Protein AF-A0A2C1K402-F1 (afdb_monomer_lite)

pLDDT: mean 88.96, std 9.21, range [45.97, 97.69]

Radius of gyration: 17.12 Å; chains: 1; bounding box: 36×29×47 Å

Secondary structure (DSSP, 8-state):
-EEEEEEEEEETTEEEEEEEEEE---S-TT-HHHHHPPPSS---GGG--EEEEEEEES--HHHHHHHHHHHTTPEEEEEEEETTEEEEEEE-TT-S--EEPTTS-EE-EEEEEEE-SSSEEEEEEEES------

Sequence (134 aa):
MEKVIISVLPKNEKYTITYTYQLLVESDIESKFITESRIPFDYKSKNTFITVEGIAYNHAANRLSERILSSIEAEKVEELDEQEFVSISGYKNNWSNSLKLKNEKLMNIQIGVRKLDERRSRVTIATPIIISEY

Structure (mmCIF, N/CA/C/O backbone):
data_AF-A0A2C1K402-F1
#
_entry.id   AF-A0A2C1K402-F1
#
loop_
_atom_site.group_PDB
_atom_site.id
_atom_site.type_symbol
_atom_site.label_atom_id
_atom_site.label_alt_id
_atom_site.label_comp_id
_atom_site.label_asym_id
_atom_site.label_entity_id
_atom_site.label_seq_id
_atom_site.pdbx_PDB_ins_code
_atom_site.Cartn_x
_atom_site.Cartn_y
_atom_site.Cartn_z
_atom_site.occupancy
_atom_site.B_iso_or_equiv
_atom_site.auth_seq_id
_atom_site.auth_comp_id
_atom_site.auth_asym_id
_atom_site.auth_atom_id
_atom_site.pdbx_PDB_model_num
ATOM 1 N N . MET A 1 1 ? 12.817 -0.373 12.902 1.00 83.75 1 MET A N 1
ATOM 2 C CA . MET A 1 1 ? 12.272 0.560 13.908 1.00 83.75 1 MET A CA 1
ATOM 3 C C . MET A 1 1 ? 10.878 0.107 14.297 1.00 83.75 1 MET A C 1
ATOM 5 O O . MET A 1 1 ? 10.057 -0.125 13.421 1.00 83.75 1 MET A O 1
ATOM 9 N N . GLU A 1 2 ? 10.614 0.004 15.591 1.00 87.62 2 GLU A N 1
ATOM 10 C CA . GLU A 1 2 ? 9.294 -0.305 16.142 1.00 87.62 2 GLU A CA 1
ATOM 11 C C . GLU A 1 2 ? 8.785 0.921 16.907 1.00 87.62 2 GLU A C 1
ATOM 13 O O . GLU A 1 2 ? 9.559 1.582 17.605 1.00 87.62 2 GLU A O 1
ATOM 18 N N . LYS A 1 3 ? 7.509 1.269 16.735 1.00 88.75 3 LYS A N 1
ATOM 19 C CA . LYS A 1 3 ? 6.896 2.452 17.341 1.00 88.75 3 LYS A CA 1
ATOM 20 C C . LYS A 1 3 ? 5.484 2.130 17.811 1.00 88.75 3 LYS A C 1
ATOM 22 O O . LYS A 1 3 ? 4.653 1.668 17.034 1.00 88.75 3 LYS A O 1
ATOM 27 N N . VAL A 1 4 ? 5.204 2.459 19.069 1.00 89.50 4 VAL A N 1
ATOM 28 C CA . VAL A 1 4 ? 3.861 2.415 19.654 1.00 89.50 4 VAL A CA 1
ATOM 29 C C . VAL A 1 4 ? 3.414 3.836 19.957 1.00 89.50 4 VAL A C 1
ATOM 31 O O . VAL A 1 4 ? 4.144 4.600 20.588 1.00 89.50 4 VAL A O 1
ATOM 34 N N . ILE A 1 5 ? 2.216 4.197 19.507 1.00 89.69 5 ILE A N 1
ATOM 35 C CA . ILE A 1 5 ? 1.587 5.484 19.802 1.00 89.69 5 ILE A CA 1
ATOM 36 C C . ILE A 1 5 ? 0.277 5.208 20.525 1.00 89.69 5 ILE A C 1
ATOM 38 O O . ILE A 1 5 ? -0.564 4.458 20.032 1.00 89.69 5 ILE A O 1
ATOM 42 N N . ILE A 1 6 ? 0.106 5.842 21.682 1.00 90.69 6 ILE A N 1
ATOM 43 C CA . ILE A 1 6 ? -1.150 5.848 22.425 1.00 90.69 6 ILE A CA 1
ATOM 44 C C . ILE A 1 6 ? -1.643 7.288 22.449 1.00 90.69 6 ILE A C 1
ATOM 46 O O . ILE A 1 6 ? -0.972 8.172 22.981 1.00 90.69 6 ILE A O 1
ATOM 50 N N . SER A 1 7 ? -2.801 7.533 21.850 1.00 91.81 7 SER A N 1
ATOM 51 C CA . SER A 1 7 ? -3.420 8.858 21.813 1.00 91.81 7 SER A CA 1
ATOM 52 C C . SER A 1 7 ? -4.702 8.847 22.625 1.00 91.81 7 SER A C 1
ATOM 54 O O . SER A 1 7 ? -5.557 7.994 22.409 1.00 91.81 7 SER A O 1
ATOM 56 N N . VAL A 1 8 ? -4.841 9.808 23.538 1.00 93.50 8 VAL A N 1
ATOM 57 C CA . VAL A 1 8 ? -6.036 9.987 24.366 1.00 93.50 8 VAL A CA 1
ATOM 58 C C . VAL A 1 8 ? -6.634 11.350 24.052 1.00 93.50 8 VAL A C 1
ATOM 60 O O . VAL A 1 8 ? -6.014 12.380 24.303 1.00 93.50 8 VAL A O 1
ATOM 63 N N . LEU A 1 9 ? -7.836 11.353 23.486 1.00 92.75 9 LEU A N 1
ATOM 64 C CA . LEU A 1 9 ? -8.545 12.562 23.082 1.00 92.75 9 LEU A CA 1
ATOM 65 C C . LEU A 1 9 ? -9.828 12.714 23.910 1.00 92.75 9 LEU A C 1
ATOM 67 O O . LEU A 1 9 ? -10.735 11.887 23.770 1.00 92.75 9 LEU A O 1
ATOM 71 N N . PRO A 1 10 ? -9.935 13.741 24.770 1.00 91.69 10 PRO A N 1
ATOM 72 C CA . PRO A 1 10 ? -11.168 14.018 25.495 1.00 91.69 10 PRO A CA 1
ATOM 73 C C . PRO A 1 10 ? -12.240 14.581 24.548 1.00 91.69 10 PRO A C 1
ATOM 75 O O . PRO A 1 10 ? -11.968 15.452 23.723 1.00 91.69 10 PRO A O 1
ATOM 78 N N . LYS A 1 11 ? -13.478 14.099 24.674 1.00 89.62 11 LYS A N 1
ATOM 79 C CA . LYS A 1 11 ? -14.654 14.585 23.941 1.00 89.62 11 LYS A CA 1
ATOM 80 C C . LYS A 1 11 ? -15.914 14.394 24.787 1.00 89.62 11 LYS A C 1
ATOM 82 O O . LYS A 1 11 ? -16.339 13.262 24.992 1.00 89.62 11 LYS A O 1
ATOM 87 N N . ASN A 1 12 ? -16.525 15.497 25.231 1.00 82.62 12 ASN A N 1
ATOM 88 C CA . ASN A 1 12 ? -17.785 15.528 25.994 1.00 82.62 12 ASN A CA 1
ATOM 89 C C . ASN A 1 12 ? -17.815 14.506 27.150 1.00 82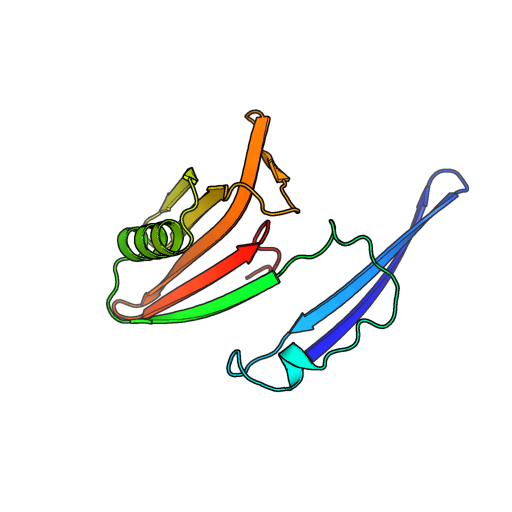.62 12 ASN A C 1
ATOM 91 O O . ASN A 1 12 ? -18.595 13.557 27.108 1.00 82.62 12 ASN A O 1
ATOM 95 N N . GLU A 1 13 ? -16.916 14.663 28.129 1.00 88.50 13 GLU A N 1
ATOM 96 C CA . GLU A 1 13 ? -16.777 13.782 29.313 1.00 88.50 13 GLU A CA 1
ATOM 97 C C . GLU A 1 13 ? -16.399 12.319 29.012 1.00 88.50 13 GLU A C 1
ATOM 99 O O . GLU A 1 13 ? -16.328 11.482 29.910 1.00 88.50 13 GLU A O 1
ATOM 104 N N . LYS A 1 14 ? -16.102 11.996 27.751 1.00 92.25 14 LYS A N 1
ATOM 105 C CA . LYS A 1 14 ? -15.573 10.699 27.323 1.00 92.25 14 LYS A CA 1
ATOM 106 C C . LYS A 1 14 ? -14.154 10.860 26.801 1.00 92.25 14 LYS A C 1
ATOM 108 O O . LYS A 1 14 ? -13.749 11.942 26.385 1.00 92.25 14 LYS A O 1
ATOM 113 N N . TYR A 1 15 ? -13.417 9.759 26.764 1.00 90.50 15 TYR A N 1
ATOM 114 C CA . TYR A 1 15 ? -12.097 9.695 26.148 1.00 90.50 15 TYR A CA 1
ATOM 115 C C . TYR A 1 15 ? -12.143 8.758 24.948 1.00 90.50 15 TYR A C 1
ATOM 117 O O . TYR A 1 15 ? -12.692 7.660 25.026 1.00 90.50 15 TYR A O 1
ATOM 125 N N . THR A 1 16 ? -11.562 9.189 23.834 1.00 91.00 16 THR A N 1
ATOM 126 C CA . THR A 1 16 ? -11.217 8.303 22.721 1.00 91.00 16 THR A CA 1
ATOM 127 C C . THR A 1 16 ? -9.763 7.911 22.887 1.00 91.00 16 THR A C 1
ATOM 129 O O . THR A 1 16 ? -8.900 8.786 22.928 1.00 91.00 16 THR A O 1
ATOM 132 N N . ILE A 1 17 ? -9.503 6.613 23.004 1.00 88.50 17 ILE A N 1
ATOM 133 C CA . ILE A 1 17 ? -8.150 6.073 23.108 1.00 88.50 17 ILE A CA 1
ATOM 134 C C . ILE A 1 17 ? -7.835 5.329 21.812 1.00 88.50 17 ILE A C 1
ATOM 136 O O . ILE A 1 17 ? -8.586 4.437 21.417 1.00 88.50 17 ILE A O 1
ATOM 140 N N . THR A 1 18 ? -6.728 5.691 21.169 1.00 88.50 18 THR A N 1
ATOM 141 C CA . THR A 1 18 ? -6.222 5.038 19.957 1.00 88.50 18 THR A CA 1
ATOM 142 C C . THR A 1 18 ? -4.862 4.421 20.245 1.00 88.50 18 THR A C 1
ATOM 144 O O . THR A 1 18 ? -3.982 5.100 20.771 1.00 88.50 18 THR A O 1
ATOM 147 N N . TYR A 1 19 ? -4.695 3.155 19.861 1.00 87.75 19 TYR A N 1
ATOM 148 C CA . TYR A 1 19 ? -3.429 2.428 19.904 1.00 87.75 19 TYR A CA 1
ATOM 149 C C . TYR A 1 19 ? -2.960 2.188 18.472 1.00 87.75 19 TYR A C 1
ATOM 151 O O . TYR A 1 19 ? -3.671 1.558 17.687 1.00 87.75 19 TYR A O 1
ATOM 159 N N . THR A 1 20 ? -1.767 2.669 18.143 1.00 88.00 20 THR A N 1
ATOM 160 C CA . THR A 1 20 ? -1.133 2.441 16.843 1.00 88.00 20 THR A CA 1
ATOM 161 C C . THR A 1 20 ? 0.191 1.731 17.058 1.00 88.00 20 THR A C 1
ATOM 163 O O . THR A 1 20 ? 1.028 2.201 17.827 1.00 88.00 20 THR A O 1
ATOM 166 N N . TYR A 1 21 ? 0.383 0.619 16.356 1.00 88.50 21 TYR A N 1
ATOM 167 C CA . TYR A 1 21 ? 1.653 -0.089 16.266 1.00 88.50 21 TYR A CA 1
ATOM 168 C C . TYR A 1 21 ? 2.192 0.054 14.852 1.00 88.50 21 TYR A C 1
ATOM 170 O O . TYR A 1 21 ? 1.481 -0.226 13.886 1.00 88.50 21 TYR A O 1
ATOM 178 N N . GLN A 1 22 ? 3.439 0.489 14.739 1.00 88.69 22 GLN A N 1
ATOM 179 C CA . GLN A 1 22 ? 4.134 0.633 13.473 1.00 88.69 22 GLN A CA 1
ATOM 180 C C . GLN A 1 22 ? 5.468 -0.100 13.553 1.00 88.69 22 GLN A C 1
ATOM 182 O O . GLN A 1 22 ? 6.291 0.171 14.428 1.00 88.69 22 GLN A O 1
ATOM 187 N N . LEU A 1 23 ? 5.688 -0.988 12.591 1.00 87.19 23 LEU A N 1
ATOM 188 C CA . LEU A 1 23 ? 6.952 -1.671 12.385 1.00 87.19 23 LEU A CA 1
ATOM 189 C C . LEU A 1 23 ? 7.496 -1.278 11.012 1.00 87.19 23 LEU A C 1
ATOM 191 O O . LEU A 1 23 ? 6.857 -1.523 9.993 1.00 87.19 23 LEU A O 1
ATOM 195 N N . LEU A 1 24 ? 8.676 -0.666 11.004 1.00 88.25 24 LEU A N 1
ATOM 196 C CA . LEU A 1 24 ? 9.443 -0.358 9.802 1.00 88.25 24 LEU A CA 1
ATOM 197 C C . LEU A 1 24 ? 10.683 -1.248 9.774 1.00 88.25 24 LEU A C 1
ATOM 199 O O . LEU A 1 24 ? 11.498 -1.205 10.701 1.00 88.25 24 LEU A O 1
ATOM 203 N N . VAL A 1 25 ? 10.837 -2.031 8.712 1.00 87.94 25 VAL A N 1
ATOM 204 C CA . VAL A 1 25 ? 11.986 -2.917 8.509 1.00 87.94 25 VAL A CA 1
ATOM 205 C C . VAL A 1 25 ? 12.649 -2.547 7.190 1.00 87.94 25 VAL A C 1
ATOM 207 O O . VAL A 1 25 ? 12.009 -2.588 6.146 1.00 87.94 25 VAL A O 1
ATOM 210 N N . GLU A 1 26 ? 13.933 -2.204 7.247 1.00 88.25 26 GLU A N 1
ATOM 211 C CA . GLU A 1 26 ? 14.790 -2.058 6.069 1.00 88.25 26 GLU A CA 1
ATOM 212 C C . GLU A 1 26 ? 15.597 -3.347 5.917 1.00 88.25 26 GLU A C 1
ATOM 214 O O . GLU A 1 26 ? 16.661 -3.516 6.514 1.00 88.25 26 GLU A O 1
ATOM 219 N N . SER A 1 27 ? 15.030 -4.319 5.211 1.00 84.00 27 SER A N 1
ATOM 220 C CA . SER A 1 27 ? 15.656 -5.620 4.979 1.00 84.00 27 SER A CA 1
ATOM 221 C C . SER A 1 27 ? 14.972 -6.336 3.819 1.00 84.00 27 SER A C 1
ATOM 223 O O . SER A 1 27 ? 13.968 -5.859 3.287 1.00 84.00 27 SER A O 1
ATOM 225 N N . ASP A 1 28 ? 15.494 -7.505 3.463 1.00 79.06 28 ASP A N 1
ATOM 226 C CA . ASP A 1 28 ? 14.830 -8.410 2.537 1.00 79.06 28 ASP A CA 1
ATOM 227 C C . ASP A 1 28 ? 13.507 -8.918 3.126 1.00 79.06 28 ASP A C 1
ATOM 229 O O . ASP A 1 28 ? 13.349 -9.085 4.344 1.00 79.06 28 ASP A O 1
ATOM 233 N N . ILE A 1 29 ? 12.551 -9.203 2.240 1.00 72.12 29 ILE A N 1
ATOM 234 C CA . ILE A 1 29 ? 11.197 -9.631 2.619 1.00 72.12 29 ILE A CA 1
ATOM 235 C C . ILE A 1 29 ? 11.180 -10.975 3.367 1.00 72.12 29 ILE A C 1
ATOM 237 O O . ILE A 1 29 ? 10.251 -11.260 4.117 1.00 72.12 29 ILE A O 1
ATOM 241 N N . GLU A 1 30 ? 12.231 -11.780 3.199 1.00 73.94 30 GLU A N 1
ATOM 242 C CA . GLU A 1 30 ? 12.420 -13.073 3.867 1.00 73.94 30 GLU A CA 1
ATOM 243 C C . GLU A 1 30 ? 13.106 -12.953 5.238 1.00 73.94 30 GLU A C 1
ATOM 245 O O . GLU A 1 30 ? 13.393 -13.957 5.894 1.00 73.94 30 GLU A O 1
ATOM 250 N N . SER A 1 31 ? 13.395 -11.734 5.699 1.00 76.75 31 SER A N 1
ATOM 251 C CA . SER A 1 31 ? 14.024 -11.540 7.001 1.00 76.75 31 SER A CA 1
ATOM 252 C C . SER A 1 31 ? 13.118 -12.038 8.135 1.00 76.75 31 SER A C 1
ATOM 254 O O . SER A 1 31 ? 11.921 -11.749 8.192 1.00 76.75 31 SER A O 1
ATOM 256 N N . LYS A 1 32 ? 13.716 -12.742 9.108 1.00 72.56 32 LYS A N 1
ATOM 257 C CA . LYS A 1 32 ? 13.007 -13.264 10.294 1.00 72.56 32 LYS A CA 1
ATOM 258 C C . LYS A 1 32 ? 12.245 -12.187 11.070 1.00 72.56 32 LYS A C 1
ATOM 260 O O . LYS A 1 32 ? 11.248 -12.479 11.720 1.00 72.56 32 LYS A O 1
ATOM 265 N N . PHE A 1 33 ? 12.690 -10.933 10.969 1.00 69.31 33 PHE A N 1
ATOM 266 C CA . PHE A 1 33 ? 12.013 -9.781 11.555 1.00 69.31 33 PHE A CA 1
ATOM 267 C C . PHE A 1 33 ? 10.566 -9.638 11.070 1.00 69.31 33 PHE A C 1
ATOM 269 O O . PHE A 1 33 ? 9.701 -9.298 11.871 1.00 69.31 33 PHE A O 1
ATOM 276 N N . ILE A 1 34 ? 10.275 -9.930 9.801 1.00 69.75 34 ILE A N 1
ATOM 277 C CA . ILE A 1 34 ? 8.914 -9.832 9.254 1.00 69.75 34 ILE A CA 1
ATOM 278 C C . ILE A 1 34 ? 8.055 -11.005 9.740 1.00 69.75 34 ILE A C 1
ATOM 280 O O . ILE A 1 34 ? 6.897 -10.812 10.104 1.00 69.75 34 ILE A O 1
ATOM 284 N N . THR A 1 35 ? 8.621 -12.212 9.799 1.00 68.75 35 THR A N 1
ATOM 285 C CA . THR A 1 35 ? 7.870 -13.438 10.113 1.00 68.75 35 THR A CA 1
ATOM 286 C C . THR A 1 35 ? 7.654 -13.680 11.607 1.00 68.75 35 THR A C 1
ATOM 288 O O . THR A 1 35 ? 6.726 -14.397 11.971 1.00 68.75 35 THR A O 1
ATOM 291 N N . GLU A 1 36 ? 8.494 -13.114 12.480 1.00 72.25 36 GLU A N 1
ATOM 292 C CA . GLU A 1 36 ? 8.477 -13.391 13.929 1.00 72.25 36 GLU A CA 1
ATOM 293 C C . GLU A 1 36 ? 8.024 -12.197 14.789 1.00 72.25 36 GLU A C 1
ATOM 295 O O . GLU A 1 36 ? 7.941 -12.313 16.016 1.00 72.25 36 GLU A O 1
ATOM 300 N N . SER A 1 37 ? 7.705 -11.052 14.176 1.00 71.56 37 SER A N 1
ATOM 301 C CA . SER A 1 37 ? 7.259 -9.863 14.909 1.00 71.56 37 SER A CA 1
ATOM 302 C C . SER A 1 37 ? 5.954 -10.106 15.666 1.00 71.56 37 SER A C 1
ATOM 304 O O . SER A 1 37 ? 4.947 -10.530 15.097 1.00 71.56 37 SER A O 1
ATOM 306 N N . ARG A 1 38 ? 5.957 -9.793 16.965 1.00 73.81 38 ARG A N 1
ATOM 307 C CA . ARG A 1 38 ? 4.787 -9.916 17.840 1.00 73.81 38 ARG A CA 1
ATOM 308 C C . ARG A 1 38 ? 4.158 -8.552 18.050 1.00 73.81 38 ARG A C 1
ATOM 310 O O . ARG A 1 38 ? 4.776 -7.672 18.635 1.00 73.81 38 ARG A O 1
ATOM 317 N N . ILE A 1 39 ? 2.913 -8.399 17.616 1.00 78.12 39 ILE A N 1
ATOM 318 C CA . ILE A 1 39 ? 2.141 -7.190 17.897 1.00 78.12 39 ILE A CA 1
ATOM 319 C C . ILE A 1 39 ? 1.687 -7.265 19.364 1.00 78.12 39 ILE A C 1
ATOM 321 O O . ILE A 1 39 ? 1.031 -8.239 19.739 1.00 78.12 39 ILE A O 1
ATOM 325 N N . PRO A 1 40 ? 2.040 -6.287 20.217 1.00 75.06 40 PRO A N 1
ATOM 326 C CA . PRO A 1 40 ? 1.907 -6.411 21.670 1.00 75.06 40 PRO A CA 1
ATOM 327 C C . PRO A 1 40 ? 0.475 -6.203 22.201 1.00 75.06 40 PRO A C 1
ATOM 329 O O . PRO A 1 40 ? 0.291 -5.989 23.398 1.00 75.06 40 PRO A O 1
ATOM 332 N N . PHE A 1 41 ? -0.543 -6.231 21.337 1.00 77.62 41 PHE A N 1
ATOM 333 C CA . PHE A 1 41 ? -1.947 -6.041 21.705 1.00 77.62 41 PHE A CA 1
ATOM 334 C C . PHE A 1 41 ? -2.903 -6.605 20.650 1.00 77.62 41 PHE A C 1
ATOM 336 O O . PHE A 1 41 ? -2.552 -6.734 19.477 1.00 77.62 41 PHE A O 1
ATOM 343 N N . ASP A 1 42 ? -4.143 -6.869 21.062 1.00 75.38 42 ASP A N 1
ATOM 344 C CA . ASP A 1 42 ? -5.215 -7.261 20.153 1.00 75.38 42 ASP A CA 1
ATOM 345 C C . ASP A 1 42 ? -5.646 -6.075 19.286 1.00 75.38 42 ASP A C 1
ATOM 347 O O . ASP A 1 42 ? -5.998 -5.000 19.778 1.00 75.38 42 ASP A O 1
ATOM 351 N N . TYR A 1 43 ? -5.668 -6.280 17.973 1.00 73.62 43 TYR A N 1
ATOM 352 C CA . TYR A 1 43 ? -6.161 -5.301 17.014 1.00 73.62 43 TYR A CA 1
ATOM 353 C C . TYR A 1 43 ? -7.237 -5.923 16.132 1.00 73.62 43 TYR A C 1
ATOM 355 O O . TYR A 1 43 ? -7.247 -7.116 15.830 1.00 73.62 43 TYR A O 1
ATOM 363 N N . LYS A 1 44 ? -8.175 -5.088 15.682 1.00 71.19 44 LYS A N 1
ATOM 364 C CA . LYS A 1 44 ? -9.149 -5.504 14.672 1.00 71.19 44 LYS A CA 1
ATOM 365 C C . LYS A 1 44 ? -8.398 -5.692 13.357 1.00 71.19 44 LYS A 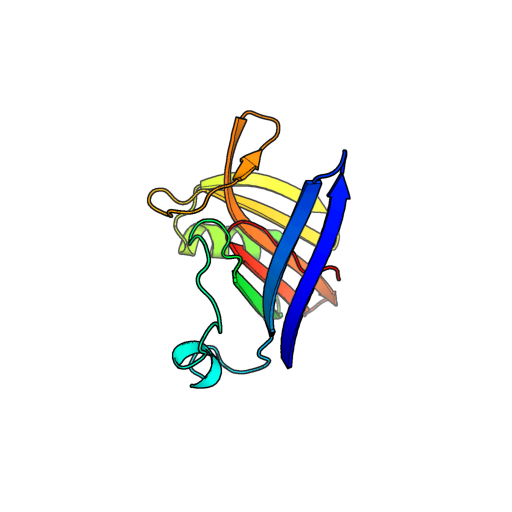C 1
ATOM 367 O O . LYS A 1 44 ? -7.838 -4.729 12.845 1.00 71.19 44 LYS A O 1
ATOM 372 N N . SER A 1 45 ? -8.436 -6.894 12.787 1.00 66.88 45 SER A N 1
ATOM 373 C CA . SER A 1 45 ? -7.733 -7.241 11.538 1.00 66.88 45 SER A CA 1
ATOM 374 C C . SER A 1 45 ? -8.034 -6.307 10.355 1.00 66.88 45 SER A C 1
ATOM 376 O O . SER A 1 45 ? -7.202 -6.134 9.473 1.00 66.88 45 SER A O 1
ATOM 378 N N . LYS A 1 46 ? -9.196 -5.641 10.353 1.00 71.25 46 LYS A N 1
ATOM 379 C CA . LYS A 1 46 ? -9.573 -4.627 9.351 1.00 71.25 46 LYS A CA 1
ATOM 380 C C . LYS A 1 46 ? -8.779 -3.311 9.440 1.00 71.25 46 LYS A C 1
ATOM 382 O O . LYS A 1 46 ? -8.915 -2.469 8.567 1.00 71.25 46 LYS A O 1
ATOM 387 N N . ASN A 1 47 ? -7.952 -3.124 10.468 1.00 79.69 47 ASN A N 1
ATOM 388 C CA . ASN A 1 47 ? -7.154 -1.911 10.674 1.00 79.69 47 ASN A CA 1
ATOM 389 C C . ASN A 1 47 ? -5.662 -2.129 10.376 1.00 79.69 47 ASN A C 1
ATOM 391 O O . ASN A 1 47 ? -4.819 -1.380 10.864 1.00 79.69 47 ASN A O 1
ATOM 395 N N . THR A 1 48 ? -5.323 -3.168 9.613 1.00 85.25 48 THR A N 1
ATOM 396 C CA . THR A 1 48 ? -3.943 -3.445 9.209 1.00 85.25 48 THR A CA 1
ATOM 397 C C . THR A 1 48 ? -3.618 -2.734 7.901 1.00 85.25 48 THR A C 1
ATOM 399 O O . THR A 1 48 ? -4.347 -2.874 6.917 1.00 85.25 48 THR A O 1
ATOM 402 N N . PHE A 1 49 ? -2.502 -2.006 7.913 1.00 90.06 49 PHE A N 1
ATOM 403 C CA . PHE A 1 49 ? -1.914 -1.350 6.752 1.00 90.06 49 PHE A CA 1
ATOM 404 C C . PHE A 1 49 ? -0.521 -1.932 6.536 1.00 90.06 49 PHE A C 1
ATOM 406 O O . PHE A 1 49 ? 0.273 -1.988 7.477 1.00 90.06 49 PHE A O 1
ATOM 413 N N . ILE A 1 50 ? -0.241 -2.391 5.321 1.00 90.00 50 ILE A N 1
ATOM 414 C CA . ILE A 1 50 ? 1.057 -2.956 4.942 1.00 90.00 50 ILE A CA 1
ATOM 415 C C . ILE A 1 50 ? 1.577 -2.145 3.771 1.00 90.00 50 ILE A C 1
ATOM 417 O O . ILE A 1 50 ? 0.843 -1.948 2.807 1.00 90.00 50 ILE A O 1
ATOM 421 N N . THR A 1 51 ? 2.838 -1.732 3.848 1.00 92.56 51 THR A N 1
ATOM 422 C CA . THR A 1 51 ? 3.541 -1.033 2.774 1.00 92.56 51 THR A CA 1
ATOM 423 C C . THR A 1 51 ? 4.854 -1.748 2.492 1.00 92.56 51 THR A C 1
ATOM 425 O O . THR A 1 51 ? 5.589 -2.082 3.419 1.00 92.56 51 THR A O 1
ATOM 428 N N . VAL A 1 52 ? 5.150 -1.959 1.214 1.00 92.19 52 VAL A N 1
ATOM 429 C CA . VAL A 1 52 ? 6.439 -2.447 0.719 1.00 92.19 52 VAL A CA 1
ATOM 430 C C . VAL A 1 52 ? 7.006 -1.397 -0.224 1.00 92.19 52 VAL A C 1
ATOM 432 O O . VAL A 1 52 ? 6.304 -0.919 -1.117 1.00 92.19 52 VAL A O 1
ATOM 435 N N . GLU A 1 53 ? 8.275 -1.048 -0.033 1.00 93.56 53 GLU A N 1
ATOM 436 C CA . GLU A 1 53 ? 8.982 -0.088 -0.877 1.00 93.56 53 GLU A CA 1
ATOM 437 C C . GLU A 1 53 ? 10.210 -0.714 -1.530 1.00 93.56 53 GLU A C 1
ATOM 439 O O . GLU A 1 53 ? 10.867 -1.580 -0.955 1.00 93.56 53 GLU A O 1
ATOM 444 N N . GLY A 1 54 ? 10.533 -0.261 -2.739 1.00 93.12 54 GLY A N 1
ATOM 445 C CA . GLY A 1 54 ? 11.705 -0.717 -3.476 1.00 93.12 54 GLY A CA 1
ATOM 446 C C . GLY A 1 54 ? 12.152 0.270 -4.548 1.00 93.12 54 GLY A C 1
ATOM 447 O O . GLY A 1 54 ? 11.460 1.240 -4.864 1.00 93.12 54 GLY A O 1
ATOM 448 N N . ILE A 1 55 ? 13.329 0.017 -5.123 1.00 95.19 55 ILE A N 1
ATOM 449 C CA . ILE A 1 55 ? 13.869 0.785 -6.249 1.00 95.19 55 ILE A CA 1
ATOM 450 C C . ILE A 1 55 ? 13.793 -0.061 -7.515 1.00 95.19 55 ILE A C 1
ATOM 452 O O . ILE A 1 55 ? 14.343 -1.158 -7.577 1.00 95.19 55 ILE A O 1
ATOM 456 N N . ALA A 1 56 ? 13.140 0.479 -8.538 1.00 95.38 56 ALA A N 1
ATOM 457 C CA . ALA A 1 56 ? 13.120 -0.087 -9.876 1.00 95.38 56 ALA A CA 1
ATOM 458 C C . ALA A 1 56 ? 14.060 0.695 -10.799 1.00 95.38 56 ALA A C 1
ATOM 460 O O . ALA A 1 56 ? 14.201 1.914 -10.671 1.00 95.38 56 ALA A O 1
ATOM 461 N N . TYR A 1 57 ? 14.675 -0.011 -11.748 1.00 95.62 57 TYR A N 1
ATOM 462 C CA . TYR A 1 57 ? 15.630 0.559 -12.695 1.00 95.62 57 TYR A CA 1
ATOM 463 C C . TYR A 1 57 ? 15.100 0.486 -14.127 1.00 95.62 57 TYR A C 1
ATOM 465 O O . TYR A 1 57 ? 14.588 -0.548 -14.544 1.00 95.62 57 TYR A O 1
ATOM 473 N N . ASN A 1 58 ? 15.283 1.561 -14.895 1.00 92.19 58 ASN A N 1
ATOM 474 C CA . ASN A 1 58 ? 15.008 1.645 -16.334 1.00 92.19 58 ASN A CA 1
ATOM 475 C C . ASN A 1 58 ? 13.576 1.231 -16.734 1.00 92.19 58 ASN A C 1
ATOM 477 O O . ASN A 1 58 ? 13.359 0.605 -17.773 1.00 92.19 58 ASN A O 1
ATOM 481 N N . HIS A 1 59 ? 12.586 1.594 -15.917 1.00 87.62 59 HIS A N 1
ATOM 482 C CA . HIS A 1 59 ? 11.173 1.367 -16.201 1.00 87.62 59 HIS A CA 1
ATOM 483 C C . HIS A 1 59 ? 10.407 2.691 -16.222 1.00 87.62 59 HIS A C 1
ATOM 485 O O . HIS A 1 59 ? 10.572 3.522 -15.337 1.00 87.62 59 HIS A O 1
ATOM 491 N N . ALA A 1 60 ? 9.537 2.870 -17.219 1.00 89.94 60 ALA A N 1
ATOM 492 C CA . ALA A 1 60 ? 8.572 3.965 -17.212 1.00 89.94 60 ALA A CA 1
ATOM 493 C C . ALA A 1 60 ? 7.555 3.750 -16.080 1.00 89.94 60 ALA A C 1
ATOM 495 O O . ALA A 1 60 ? 7.076 2.627 -15.898 1.00 89.94 60 ALA A O 1
ATOM 496 N N . ALA A 1 61 ? 7.231 4.815 -15.340 1.00 91.31 61 ALA A N 1
ATOM 497 C CA . ALA A 1 61 ? 6.426 4.734 -14.123 1.00 91.31 61 ALA A CA 1
ATOM 498 C C . ALA A 1 61 ? 5.045 4.103 -14.363 1.00 91.31 61 ALA A C 1
ATOM 500 O O . ALA A 1 61 ? 4.679 3.162 -13.663 1.00 91.31 61 ALA A O 1
ATOM 501 N N . ASN A 1 62 ? 4.346 4.545 -15.411 1.00 92.94 62 ASN A N 1
ATOM 502 C CA . ASN A 1 62 ? 3.036 4.027 -15.814 1.00 92.94 62 ASN A CA 1
ATOM 503 C C . ASN A 1 62 ? 3.070 2.540 -16.203 1.00 92.94 62 ASN A C 1
ATOM 505 O O . ASN A 1 62 ? 2.286 1.733 -15.715 1.00 92.94 62 ASN A O 1
ATOM 509 N N . ARG A 1 63 ? 4.036 2.127 -17.030 1.00 93.19 63 ARG A N 1
ATOM 510 C CA . ARG A 1 63 ? 4.174 0.717 -17.427 1.00 93.19 63 ARG A CA 1
ATOM 511 C C . ARG A 1 63 ? 4.516 -0.170 -16.238 1.00 93.19 63 ARG A C 1
ATOM 513 O O . ARG A 1 63 ? 4.115 -1.330 -16.202 1.00 93.19 63 ARG A O 1
ATOM 520 N N . LEU A 1 64 ? 5.307 0.337 -15.296 1.00 95.31 64 LEU A N 1
ATOM 521 C CA . LEU A 1 64 ? 5.670 -0.410 -14.101 1.00 95.31 64 LEU A CA 1
ATOM 522 C C . LEU A 1 64 ? 4.472 -0.585 -13.167 1.00 95.31 64 LEU A C 1
ATOM 524 O O . LEU A 1 64 ? 4.214 -1.709 -12.741 1.00 95.31 64 LEU A O 1
ATOM 528 N N . SER A 1 65 ? 3.731 0.488 -12.885 1.00 95.88 65 SER A N 1
ATOM 529 C CA . SER A 1 65 ? 2.550 0.433 -12.020 1.00 95.88 65 SER A CA 1
ATOM 530 C C . SER A 1 65 ? 1.466 -0.485 -12.598 1.00 95.88 65 SER A C 1
ATOM 532 O O . SER A 1 65 ? 0.936 -1.323 -11.867 1.00 95.88 65 SER A O 1
ATOM 534 N N . GLU A 1 66 ? 1.207 -0.429 -13.908 1.00 95.81 66 GLU A N 1
ATOM 535 C CA . GLU A 1 66 ? 0.263 -1.332 -14.582 1.00 95.81 66 GLU A CA 1
ATOM 536 C C . GLU A 1 66 ? 0.706 -2.799 -14.527 1.00 95.81 66 GLU A C 1
ATOM 538 O O . GLU A 1 66 ? -0.106 -3.684 -14.249 1.00 95.81 66 GLU A O 1
ATOM 543 N N . ARG A 1 67 ? 2.001 -3.079 -14.737 1.00 96.50 67 ARG A N 1
ATOM 544 C CA . ARG A 1 67 ? 2.543 -4.445 -14.625 1.00 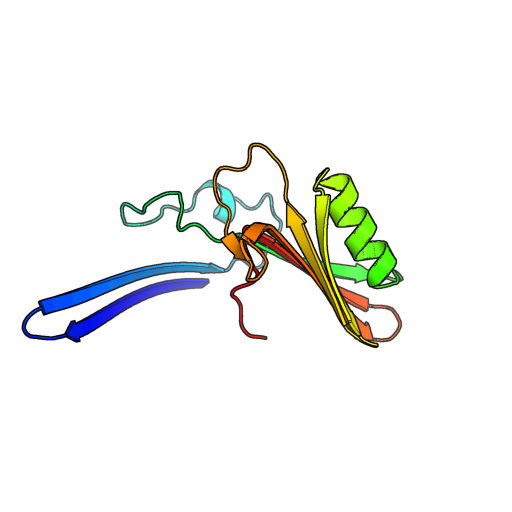96.50 67 ARG A CA 1
ATOM 545 C C . ARG A 1 67 ? 2.389 -5.003 -13.215 1.00 96.50 67 ARG A C 1
ATOM 547 O O . ARG A 1 67 ? 2.015 -6.165 -13.069 1.00 96.50 67 ARG A O 1
ATOM 554 N N . ILE A 1 68 ? 2.663 -4.192 -12.194 1.00 96.69 68 ILE A N 1
ATOM 555 C CA . ILE A 1 68 ? 2.500 -4.589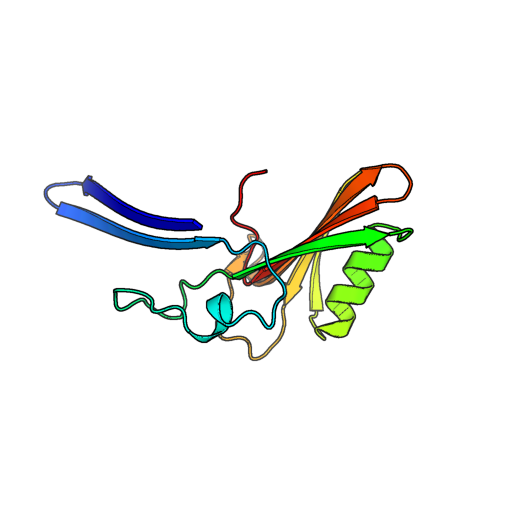 -10.790 1.00 96.69 68 ILE A CA 1
ATOM 556 C C . ILE A 1 68 ? 1.027 -4.886 -10.509 1.00 96.69 68 ILE A C 1
ATOM 558 O O . ILE A 1 68 ? 0.713 -5.971 -10.021 1.00 96.69 68 ILE A O 1
ATOM 562 N N . LEU A 1 69 ? 0.120 -3.980 -10.882 1.00 97.12 69 LEU A N 1
ATOM 563 C CA . LEU A 1 69 ? -1.317 -4.172 -10.682 1.00 97.12 69 LEU A CA 1
ATOM 564 C C . LEU A 1 69 ? -1.808 -5.465 -11.349 1.00 97.12 69 LEU A C 1
ATOM 566 O O . LEU A 1 69 ? -2.502 -6.267 -10.721 1.00 97.12 69 LEU A O 1
ATOM 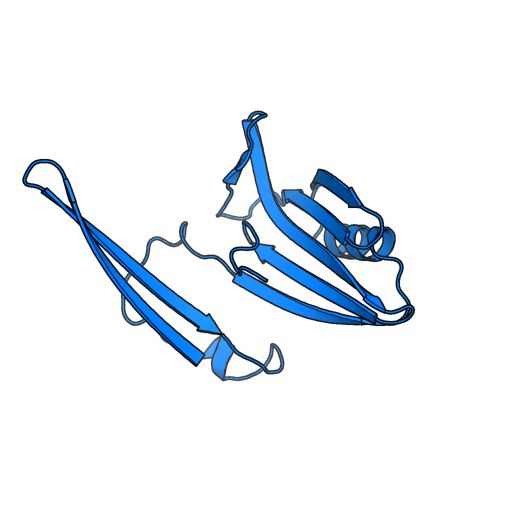570 N N . SER A 1 70 ? -1.385 -5.698 -12.594 1.00 96.94 70 SER A N 1
ATOM 571 C CA . SER A 1 70 ? -1.724 -6.907 -13.343 1.00 96.94 70 SER A CA 1
ATOM 572 C C . SER A 1 70 ? -1.173 -8.174 -12.691 1.00 96.94 70 SER A C 1
ATOM 574 O O . SER A 1 70 ? -1.876 -9.179 -12.684 1.00 96.94 70 SER A O 1
ATOM 576 N N . SER A 1 71 ? 0.045 -8.155 -12.136 1.00 96.44 71 SER A N 1
ATOM 577 C CA . SER A 1 71 ? 0.616 -9.327 -11.447 1.00 96.44 71 SER A CA 1
ATOM 578 C C . SER A 1 71 ? -0.111 -9.690 -10.152 1.00 96.44 71 SER A C 1
ATOM 580 O O . SER A 1 71 ? -0.069 -10.838 -9.725 1.00 96.44 71 SER A O 1
ATOM 582 N N . ILE A 1 72 ? -0.797 -8.719 -9.547 1.00 94.31 72 ILE A N 1
ATOM 583 C CA . ILE A 1 72 ? -1.634 -8.908 -8.355 1.00 94.31 72 ILE A CA 1
ATOM 584 C C . ILE A 1 72 ? -3.071 -9.278 -8.766 1.00 94.31 72 ILE A C 1
ATOM 586 O O . ILE A 1 72 ? -3.908 -9.594 -7.918 1.00 94.31 72 ILE A O 1
ATOM 590 N N . GLU A 1 73 ? -3.354 -9.276 -10.077 1.00 96.56 73 GLU A N 1
ATOM 591 C CA . GLU A 1 73 ? -4.667 -9.537 -10.665 1.00 96.56 73 GLU A CA 1
ATOM 592 C C . GLU A 1 73 ? -5.756 -8.639 -10.049 1.00 96.56 73 GLU A C 1
ATOM 594 O O . GLU A 1 73 ? -6.865 -9.099 -9.749 1.00 96.56 73 GLU A O 1
ATOM 599 N N . ALA A 1 74 ? -5.405 -7.379 -9.784 1.00 97.00 74 ALA A N 1
ATOM 600 C CA . ALA A 1 74 ? -6.309 -6.370 -9.254 1.00 97.00 74 ALA A CA 1
ATOM 601 C C . ALA A 1 74 ? -6.894 -5.522 -10.391 1.00 97.00 74 ALA A C 1
ATOM 603 O O . ALA A 1 74 ? -6.225 -5.215 -11.379 1.00 97.00 74 ALA A O 1
ATOM 604 N N . GLU A 1 75 ? -8.144 -5.108 -10.235 1.00 97.00 75 GLU A N 1
ATOM 605 C CA . GLU A 1 75 ? -8.815 -4.204 -11.162 1.00 97.00 75 GLU A CA 1
ATOM 606 C C . GLU A 1 75 ? -8.388 -2.760 -10.886 1.00 97.00 75 GLU A C 1
ATOM 608 O O . GLU A 1 75 ? -8.345 -2.330 -9.731 1.00 97.00 75 GLU A O 1
ATOM 613 N N . LYS A 1 76 ? -8.082 -1.993 -11.939 1.00 97.31 76 LYS A N 1
ATOM 614 C CA . LYS A 1 76 ? -7.776 -0.560 -11.820 1.00 97.31 76 LYS A CA 1
ATOM 615 C C . LYS A 1 76 ? -9.053 0.207 -11.479 1.00 97.31 76 LYS A C 1
ATOM 617 O O . LYS A 1 76 ? -10.040 0.123 -12.207 1.00 97.31 76 LYS A O 1
ATOM 622 N N . VAL A 1 77 ? -9.024 0.974 -10.393 1.00 96.50 77 VAL A N 1
ATOM 623 C CA . VAL A 1 77 ? -10.180 1.731 -9.892 1.00 96.50 77 VAL A CA 1
ATOM 624 C C . VAL A 1 77 ? -10.052 3.213 -10.231 1.00 96.50 77 VAL A C 1
ATOM 626 O O . VAL A 1 77 ? -10.985 3.790 -10.795 1.00 96.50 77 VAL A O 1
ATOM 629 N N . GLU A 1 78 ? -8.898 3.800 -9.906 1.00 95.31 78 GLU A N 1
ATOM 630 C CA . GLU A 1 78 ? -8.532 5.200 -10.157 1.00 95.31 78 GLU A CA 1
ATOM 631 C C . GLU A 1 78 ? -7.029 5.301 -10.455 1.00 95.31 78 GLU A C 1
ATOM 633 O O . GLU A 1 78 ? -6.245 4.445 -10.039 1.00 95.31 78 GLU A O 1
ATOM 638 N N . GLU A 1 79 ? -6.636 6.351 -11.172 1.00 95.62 79 GLU A N 1
ATOM 639 C CA . GLU A 1 79 ? -5.250 6.625 -11.547 1.00 95.62 79 GLU A CA 1
ATOM 640 C C . GLU A 1 79 ? -4.969 8.129 -11.498 1.00 95.62 79 GLU A C 1
ATOM 642 O O . GLU A 1 79 ? -5.801 8.940 -11.910 1.00 95.62 79 GLU A O 1
ATOM 647 N N . LEU A 1 80 ? -3.784 8.477 -11.004 1.00 95.19 80 LEU A N 1
ATOM 648 C CA . LEU A 1 80 ? -3.162 9.788 -11.118 1.00 95.19 80 LEU A CA 1
ATOM 649 C C . LEU A 1 80 ? -1.842 9.601 -11.869 1.00 95.19 80 LEU A C 1
ATOM 651 O O . LEU A 1 80 ? -0.970 8.888 -11.381 1.00 95.19 80 LEU A O 1
ATOM 655 N N . ASP A 1 81 ? -1.707 10.231 -13.032 1.00 95.88 81 ASP A N 1
ATOM 656 C CA . ASP A 1 81 ? -0.500 10.191 -13.863 1.00 95.88 81 ASP A CA 1
ATOM 657 C C . ASP A 1 81 ? 0.032 11.620 -14.035 1.00 95.88 81 ASP A C 1
ATOM 659 O O . ASP A 1 81 ? -0.564 12.456 -14.718 1.00 95.88 81 ASP A O 1
ATOM 663 N N . GLU A 1 82 ? 1.127 11.913 -13.340 1.00 93.88 82 GLU A N 1
ATOM 664 C CA . GLU A 1 82 ? 1.859 13.174 -13.368 1.00 93.88 82 GLU A CA 1
ATOM 665 C C . GLU A 1 82 ? 3.290 12.928 -13.866 1.00 93.88 82 GLU A C 1
ATOM 667 O O . GLU A 1 82 ? 3.826 11.824 -13.788 1.00 93.88 82 GLU A O 1
ATOM 672 N N . GLN A 1 83 ? 3.965 13.987 -14.322 1.00 89.00 83 GLN A N 1
ATOM 673 C CA . GLN A 1 83 ? 5.269 13.894 -14.995 1.00 89.00 83 GLN A CA 1
ATOM 674 C C . GLN A 1 83 ? 6.319 13.041 -14.255 1.00 89.00 83 GLN A C 1
ATOM 676 O O . GLN A 1 83 ? 7.075 12.302 -14.884 1.00 89.00 83 GLN A O 1
ATOM 681 N N . GLU A 1 84 ? 6.383 13.147 -12.928 1.00 92.06 84 GLU A N 1
ATOM 682 C CA . GLU A 1 84 ? 7.378 12.452 -12.100 1.00 92.06 84 GLU A CA 1
ATOM 683 C C . GLU A 1 84 ? 6.732 11.456 -11.120 1.00 92.06 84 GLU A C 1
ATOM 685 O O . GLU A 1 84 ? 7.418 10.888 -10.261 1.00 92.06 84 GLU A O 1
ATOM 690 N N . PHE A 1 85 ? 5.419 11.231 -11.224 1.00 94.31 85 PHE A N 1
ATOM 691 C CA . PHE A 1 85 ? 4.681 10.415 -10.269 1.00 94.31 85 PHE A CA 1
ATOM 692 C C . PHE A 1 85 ? 3.435 9.774 -10.877 1.00 94.31 85 PHE A C 1
ATOM 694 O O . PHE A 1 85 ? 2.574 10.455 -11.416 1.00 94.31 85 PHE A O 1
ATOM 701 N N . VAL A 1 86 ? 3.308 8.462 -10.700 1.00 96.81 86 VAL A N 1
ATOM 702 C CA . VAL A 1 86 ? 2.096 7.708 -11.028 1.00 96.81 86 VAL A CA 1
ATOM 703 C C . VAL A 1 86 ? 1.551 7.068 -9.759 1.00 96.81 86 VAL A C 1
ATOM 705 O O . VAL A 1 86 ? 2.307 6.466 -8.997 1.00 96.81 86 VAL A O 1
ATOM 708 N N . SER A 1 87 ? 0.243 7.154 -9.542 1.00 96.62 87 SER A N 1
ATOM 709 C CA . SER A 1 87 ? -0.465 6.475 -8.459 1.00 96.62 87 SER A CA 1
ATOM 710 C C . SER A 1 87 ? -1.666 5.724 -9.011 1.00 96.62 87 SER A C 1
ATOM 712 O O . SER A 1 87 ? -2.521 6.316 -9.664 1.00 96.62 87 SER A O 1
ATOM 714 N N . ILE A 1 88 ? -1.745 4.424 -8.742 1.00 97.19 88 ILE A N 1
ATOM 715 C CA . ILE A 1 88 ? -2.874 3.574 -9.116 1.00 97.19 88 ILE A CA 1
ATOM 716 C C . ILE A 1 88 ? -3.564 3.083 -7.849 1.00 97.19 88 ILE A C 1
ATOM 718 O O . ILE A 1 88 ? -2.940 2.433 -7.007 1.00 97.19 88 ILE A O 1
ATOM 722 N N . SER A 1 89 ? -4.866 3.331 -7.754 1.00 97.00 89 SER A N 1
ATOM 723 C CA . SER A 1 89 ? -5.754 2.676 -6.794 1.00 97.00 89 SER A CA 1
ATOM 724 C C . SER A 1 89 ? -6.381 1.455 -7.457 1.00 97.00 89 SER A C 1
ATOM 726 O O . SER A 1 89 ? -6.943 1.555 -8.551 1.00 97.00 89 SER A O 1
ATOM 728 N N . GLY A 1 90 ? -6.301 0.303 -6.797 1.00 97.00 90 GLY A N 1
ATOM 729 C CA . GLY A 1 90 ? -6.792 -0.966 -7.319 1.00 97.00 90 GLY A CA 1
ATOM 730 C C . GLY A 1 90 ? -7.709 -1.715 -6.358 1.00 97.00 90 GLY A C 1
ATOM 731 O O . GLY A 1 90 ? -7.760 -1.434 -5.155 1.00 97.00 90 GLY A O 1
ATOM 732 N N . TYR A 1 91 ? -8.414 -2.701 -6.904 1.00 97.44 91 TYR A N 1
ATOM 733 C CA . TYR A 1 91 ? -9.276 -3.601 -6.151 1.00 97.44 91 TYR A CA 1
ATOM 734 C C . TYR A 1 91 ? -9.037 -5.062 -6.533 1.00 97.44 91 TYR A C 1
ATOM 736 O O . TYR A 1 91 ? -9.247 -5.466 -7.674 1.00 97.44 91 TYR A O 1
ATOM 744 N N . LYS A 1 92 ? -8.629 -5.877 -5.560 1.00 96.31 92 LYS A N 1
ATOM 745 C CA . LYS A 1 92 ? -8.564 -7.336 -5.670 1.00 96.31 92 LYS A CA 1
ATOM 746 C C . LYS A 1 92 ? -9.731 -7.960 -4.918 1.00 96.31 92 LYS A C 1
ATOM 748 O O . LYS A 1 92 ? -9.856 -7.788 -3.705 1.00 96.31 92 LYS A O 1
ATOM 753 N N . ASN A 1 93 ? -10.574 -8.716 -5.617 1.00 93.00 93 ASN A N 1
ATOM 754 C CA . ASN A 1 93 ? -11.631 -9.474 -4.955 1.00 93.00 93 ASN A CA 1
ATOM 755 C C . ASN A 1 93 ? -11.033 -10.491 -3.955 1.00 93.00 93 ASN A C 1
ATOM 757 O O . ASN A 1 93 ? -9.930 -10.995 -4.162 1.00 93.00 93 ASN A O 1
ATOM 761 N N . ASN A 1 94 ? -11.775 -10.818 -2.894 1.00 88.12 94 ASN A N 1
ATOM 762 C CA . ASN A 1 94 ? -11.391 -11.734 -1.803 1.00 88.12 94 ASN A CA 1
ATOM 763 C C . ASN A 1 94 ? -10.314 -11.232 -0.822 1.00 88.12 94 ASN A C 1
ATOM 765 O O . ASN A 1 94 ? -9.917 -11.979 0.072 1.00 88.12 94 ASN A O 1
ATOM 769 N N . TRP A 1 95 ? -9.858 -9.983 -0.925 1.00 91.19 95 TRP A N 1
ATOM 770 C CA . TRP A 1 95 ? -9.079 -9.362 0.151 1.00 91.19 95 TRP A CA 1
ATOM 771 C C . TRP A 1 95 ? -10.019 -8.778 1.211 1.00 91.19 95 TRP A C 1
ATOM 773 O O . TRP A 1 95 ? -11.006 -8.117 0.896 1.00 91.19 95 TRP A O 1
ATOM 783 N N . SER A 1 96 ? -9.723 -9.045 2.484 1.00 82.44 96 SER A N 1
ATOM 784 C CA . SER A 1 96 ? -10.629 -8.783 3.613 1.00 82.44 96 SER A CA 1
ATOM 785 C C . SER A 1 96 ? -10.701 -7.318 4.054 1.00 82.44 96 SER A C 1
ATOM 787 O O . SER A 1 96 ? -11.628 -6.949 4.782 1.00 82.44 96 SER A O 1
ATOM 789 N N . ASN A 1 97 ? -9.740 -6.491 3.634 1.00 85.56 97 ASN A N 1
ATOM 790 C CA . ASN A 1 97 ? -9.663 -5.077 3.980 1.00 85.56 97 ASN A CA 1
ATOM 791 C C . ASN A 1 97 ? -9.858 -4.213 2.731 1.00 85.56 97 ASN A C 1
ATOM 793 O O . ASN A 1 97 ? -9.156 -4.414 1.749 1.00 85.56 97 ASN A O 1
ATOM 797 N N . SER A 1 98 ? -10.796 -3.265 2.757 1.00 91.75 98 SER A N 1
ATOM 798 C CA . SER A 1 98 ? -11.056 -2.346 1.644 1.00 91.75 98 SER A CA 1
ATOM 799 C C . SER A 1 98 ? -11.533 -0.991 2.145 1.00 91.75 98 SER A C 1
ATOM 801 O O . SER A 1 98 ? -12.314 -0.917 3.096 1.00 91.75 98 SER A O 1
ATOM 803 N N . LEU A 1 99 ? -11.128 0.067 1.454 1.00 91.25 99 LEU A N 1
ATOM 804 C CA . LEU A 1 99 ? -11.580 1.431 1.678 1.00 91.25 99 LEU A CA 1
ATOM 805 C C . LEU A 1 99 ? -12.601 1.825 0.621 1.00 91.25 99 LEU A C 1
ATOM 807 O O . LEU A 1 99 ? -12.507 1.430 -0.540 1.00 91.25 99 LEU A O 1
ATOM 811 N N . LYS A 1 100 ? -13.568 2.633 1.042 1.00 92.25 100 LYS A N 1
ATOM 812 C CA . LYS A 1 100 ? -14.566 3.215 0.157 1.00 92.25 100 LYS A CA 1
ATOM 813 C C . LYS A 1 100 ? -14.062 4.553 -0.373 1.00 92.25 100 LYS A C 1
ATOM 815 O O . LYS A 1 100 ? -13.671 5.420 0.408 1.00 92.25 100 LYS A O 1
ATOM 820 N N . LEU A 1 101 ? -14.083 4.708 -1.687 1.00 89.50 101 LEU A N 1
ATOM 821 C CA . LEU A 1 101 ? -13.744 5.938 -2.392 1.00 89.50 101 LEU A CA 1
ATOM 822 C C . LEU A 1 101 ? -14.946 6.886 -2.460 1.00 89.50 101 LEU A C 1
ATOM 824 O O . LEU A 1 101 ? -16.087 6.503 -2.196 1.00 89.50 101 LEU A O 1
ATOM 828 N N . LYS A 1 102 ? -14.697 8.143 -2.854 1.00 87.25 102 LYS A N 1
ATOM 829 C CA . LYS A 1 102 ? -15.740 9.182 -2.974 1.00 87.25 102 LYS A CA 1
ATOM 830 C C . LYS A 1 102 ? -16.854 8.811 -3.958 1.00 87.25 102 LYS A C 1
ATOM 832 O O . LYS A 1 102 ? -17.982 9.255 -3.793 1.00 87.25 102 LYS A O 1
ATOM 837 N N . ASN A 1 103 ? -16.535 8.015 -4.975 1.00 86.81 103 ASN A N 1
ATOM 838 C CA . ASN A 1 103 ? -17.464 7.522 -5.993 1.00 86.81 103 ASN A CA 1
ATOM 839 C 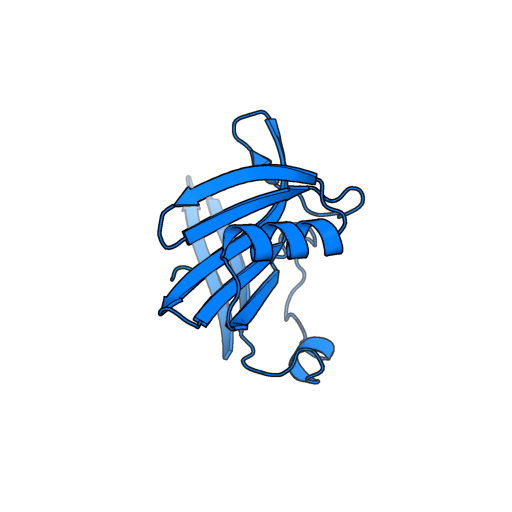C . ASN A 1 103 ? -18.119 6.182 -5.611 1.00 86.81 103 ASN A C 1
ATOM 841 O O . ASN A 1 103 ? -18.602 5.476 -6.492 1.00 86.81 103 ASN A O 1
ATOM 845 N N . GLU A 1 104 ? -18.096 5.814 -4.326 1.00 90.88 104 GLU A N 1
ATOM 846 C CA . GLU A 1 104 ? -18.655 4.573 -3.775 1.00 90.88 104 GLU A CA 1
ATOM 847 C C . GLU A 1 104 ? -17.930 3.284 -4.197 1.00 90.88 104 GLU A C 1
ATOM 849 O O . GLU A 1 104 ? -18.256 2.210 -3.684 1.00 90.88 104 GLU A O 1
ATOM 854 N N . LYS A 1 105 ? -16.914 3.366 -5.067 1.00 93.50 105 LYS A N 1
ATOM 855 C CA . LYS A 1 105 ? -16.073 2.217 -5.412 1.00 93.50 105 LYS A CA 1
ATOM 856 C C . LYS A 1 105 ? -15.210 1.801 -4.224 1.00 93.50 105 LYS A C 1
ATOM 858 O O . LYS A 1 105 ? -14.902 2.601 -3.340 1.00 93.50 105 LYS A O 1
ATOM 863 N N . LEU A 1 106 ? -14.800 0.538 -4.217 1.00 95.25 106 LEU A N 1
ATOM 864 C CA . LEU A 1 106 ? -13.875 0.005 -3.225 1.00 95.25 106 LEU A CA 1
ATOM 865 C C . LEU A 1 106 ? -12.460 -0.042 -3.797 1.00 95.25 106 LEU A C 1
ATOM 867 O O . LEU A 1 106 ? -12.276 -0.335 -4.974 1.00 95.25 106 LEU A O 1
ATOM 871 N N . MET A 1 107 ? -11.469 0.192 -2.944 1.00 96.00 107 MET A N 1
ATOM 872 C CA . MET A 1 107 ? -10.062 -0.089 -3.221 1.00 96.00 107 MET A CA 1
ATOM 873 C C . MET A 1 107 ? -9.449 -0.851 -2.052 1.00 96.00 107 MET A C 1
ATOM 875 O O . MET A 1 107 ? -9.870 -0.698 -0.904 1.00 96.00 107 MET A O 1
ATOM 879 N N . ASN A 1 108 ? -8.448 -1.671 -2.322 1.00 96.12 108 ASN A N 1
ATOM 880 C CA . ASN A 1 108 ? -7.706 -2.394 -1.288 1.00 96.12 108 ASN A CA 1
ATOM 881 C C . ASN A 1 108 ? -6.224 -2.571 -1.613 1.00 96.12 108 ASN A C 1
ATOM 883 O O . ASN A 1 108 ? -5.515 -3.293 -0.908 1.00 96.12 108 ASN A O 1
ATOM 887 N N . ILE A 1 109 ? -5.758 -1.884 -2.647 1.00 96.94 109 ILE A N 1
ATOM 888 C CA . ILE A 1 109 ? -4.351 -1.750 -2.959 1.00 96.94 109 ILE A CA 1
ATOM 889 C C . ILE A 1 109 ? -4.098 -0.370 -3.558 1.00 96.94 109 ILE A C 1
ATOM 891 O O . ILE A 1 109 ? -4.920 0.152 -4.316 1.00 96.94 109 ILE A O 1
ATOM 895 N N . GLN A 1 110 ? -2.948 0.205 -3.236 1.00 97.19 110 GLN A N 1
ATOM 896 C CA . GLN A 1 110 ? -2.433 1.402 -3.877 1.00 97.19 110 GLN A CA 1
ATOM 897 C C . GLN A 1 110 ? -0.984 1.177 -4.304 1.00 97.19 110 GLN A C 1
ATOM 899 O O . GLN A 1 110 ? -0.182 0.640 -3.541 1.00 97.19 110 GLN A O 1
ATOM 904 N N . ILE A 1 111 ? -0.652 1.593 -5.523 1.00 97.69 111 ILE A N 1
ATOM 905 C CA . ILE A 1 111 ? 0.693 1.505 -6.094 1.00 97.69 111 ILE A CA 1
ATOM 906 C C . ILE A 1 111 ? 1.132 2.918 -6.459 1.00 97.69 111 ILE A C 1
ATOM 908 O O . ILE A 1 111 ? 0.535 3.533 -7.335 1.00 97.69 111 ILE A O 1
ATOM 912 N N . GLY A 1 112 ? 2.176 3.417 -5.808 1.00 96.94 112 GLY A N 1
ATOM 913 C CA . GLY A 1 112 ? 2.845 4.667 -6.150 1.00 96.94 112 GLY A CA 1
ATOM 914 C C . GLY A 1 112 ? 4.183 4.390 -6.827 1.00 96.94 112 GLY A C 1
ATOM 915 O O . GLY A 1 112 ? 4.996 3.627 -6.308 1.00 96.94 112 GLY A O 1
ATOM 916 N N . VAL A 1 113 ? 4.441 5.024 -7.965 1.00 97.06 113 VAL A N 1
ATOM 917 C CA . VAL A 1 113 ? 5.737 4.991 -8.646 1.00 97.06 113 VAL A CA 1
ATOM 918 C C . VAL A 1 113 ? 6.214 6.421 -8.838 1.00 97.06 113 VAL A C 1
ATOM 920 O O . VAL A 1 113 ? 5.649 7.175 -9.625 1.00 97.06 113 VAL A O 1
ATOM 923 N N . ARG A 1 114 ? 7.262 6.801 -8.107 1.00 95.19 114 ARG A N 1
ATOM 924 C CA . ARG A 1 114 ? 7.872 8.132 -8.166 1.00 95.19 114 ARG A CA 1
ATOM 925 C C . ARG A 1 114 ? 9.217 8.051 -8.860 1.00 95.19 114 ARG A C 1
ATOM 927 O O . ARG A 1 114 ? 10.078 7.266 -8.459 1.00 95.19 114 ARG A O 1
ATOM 934 N N . LYS A 1 115 ? 9.428 8.876 -9.875 1.00 94.94 115 LYS A N 1
ATOM 935 C CA . LYS A 1 115 ? 10.728 8.994 -10.525 1.00 94.94 115 LYS A CA 1
ATOM 936 C C . LYS A 1 115 ? 11.707 9.710 -9.588 1.00 94.94 115 LYS A C 1
ATOM 938 O O . LYS A 1 115 ? 11.366 10.704 -8.955 1.00 94.94 115 LYS A O 1
ATOM 943 N N . LEU A 1 116 ? 12.899 9.136 -9.437 1.00 94.12 116 LEU A N 1
ATOM 944 C CA . LEU A 1 116 ? 13.987 9.706 -8.635 1.00 94.12 116 LEU A CA 1
ATOM 945 C C . LEU A 1 116 ? 15.015 10.385 -9.541 1.00 94.12 116 LEU A C 1
ATOM 947 O O . LEU A 1 116 ? 15.514 11.457 -9.218 1.00 94.12 116 LEU A O 1
ATOM 951 N N . ASP A 1 117 ? 15.320 9.748 -10.670 1.00 93.62 117 ASP A N 1
ATOM 952 C CA . ASP A 1 117 ? 16.159 10.269 -11.747 1.00 93.62 117 ASP A CA 1
ATOM 953 C C . ASP A 1 117 ? 15.816 9.556 -13.068 1.00 93.62 117 ASP A C 1
ATOM 955 O O . ASP A 1 117 ? 14.838 8.816 -13.154 1.00 93.62 117 ASP A O 1
ATOM 959 N N . GLU A 1 118 ? 16.606 9.774 -14.121 1.00 89.69 118 GLU A N 1
ATOM 960 C CA . GLU A 1 118 ? 16.378 9.186 -15.449 1.00 89.69 118 GLU A CA 1
ATOM 961 C C . GLU A 1 118 ? 16.348 7.651 -15.470 1.00 89.69 118 GLU A C 1
ATOM 963 O O . GLU A 1 118 ? 15.769 7.063 -16.384 1.00 89.69 118 GLU A O 1
ATOM 968 N N . ARG A 1 119 ? 16.981 6.993 -14.493 1.00 93.69 119 ARG A N 1
ATOM 969 C CA . ARG A 1 119 ? 17.143 5.535 -14.467 1.00 93.69 119 ARG A CA 1
ATOM 970 C C . ARG A 1 119 ? 16.464 4.873 -13.283 1.00 93.69 119 ARG A C 1
ATOM 972 O O . ARG A 1 119 ? 16.293 3.659 -13.330 1.00 93.69 119 ARG A O 1
ATOM 979 N N . ARG A 1 120 ? 16.113 5.610 -12.230 1.00 96.25 120 ARG A N 1
ATOM 980 C CA . ARG A 1 120 ? 15.575 5.052 -10.985 1.00 96.25 120 ARG A CA 1
ATOM 981 C C . ARG A 1 120 ? 14.190 5.587 -10.667 1.00 96.25 120 ARG A C 1
ATOM 983 O O . ARG A 1 120 ? 13.935 6.791 -10.720 1.00 96.25 120 ARG A O 1
ATOM 990 N N . SER A 1 121 ? 13.332 4.686 -10.207 1.00 96.31 121 SER A N 1
ATOM 991 C CA . SER A 1 121 ? 12.033 5.017 -9.628 1.00 96.31 121 SER A CA 1
ATOM 992 C C . SER A 1 121 ? 11.879 4.346 -8.269 1.00 96.31 121 SER A C 1
ATOM 994 O O . SER A 1 121 ? 12.232 3.177 -8.109 1.00 96.31 121 SER A O 1
ATOM 996 N N . ARG A 1 122 ? 11.329 5.072 -7.295 1.00 95.81 122 ARG A N 1
ATOM 997 C CA . ARG A 1 122 ? 10.831 4.486 -6.051 1.00 95.81 122 ARG A CA 1
ATOM 998 C C . ARG A 1 122 ? 9.448 3.916 -6.314 1.00 95.81 122 ARG A C 1
ATOM 1000 O O . ARG A 1 122 ? 8.571 4.626 -6.802 1.00 95.81 122 ARG A O 1
ATOM 1007 N N . VAL A 1 123 ? 9.272 2.650 -5.980 1.00 96.31 123 VAL A N 1
ATOM 1008 C CA . VAL A 1 123 ? 7.996 1.945 -6.027 1.00 96.31 123 VAL A CA 1
ATOM 1009 C C . VAL A 1 123 ? 7.531 1.744 -4.596 1.00 96.31 123 VAL A C 1
ATOM 1011 O O . VAL A 1 123 ? 8.281 1.213 -3.783 1.00 96.31 123 VAL A O 1
ATOM 1014 N N . THR A 1 124 ? 6.298 2.134 -4.311 1.00 96.06 124 THR A N 1
ATOM 1015 C CA . THR A 1 124 ? 5.619 1.912 -3.037 1.00 96.06 124 THR A CA 1
ATOM 1016 C C . THR A 1 124 ? 4.328 1.156 -3.338 1.00 96.06 124 THR A C 1
ATOM 1018 O O . THR A 1 124 ? 3.500 1.631 -4.111 1.00 96.06 124 THR A O 1
ATOM 1021 N N . ILE A 1 125 ? 4.144 -0.023 -2.749 1.00 96.12 125 ILE A N 1
ATOM 1022 C CA . ILE A 1 125 ? 2.919 -0.825 -2.860 1.00 96.12 125 ILE A CA 1
ATOM 1023 C C . ILE A 1 125 ? 2.330 -0.936 -1.464 1.00 96.12 125 ILE A C 1
ATOM 1025 O O . ILE A 1 125 ? 3.031 -1.346 -0.541 1.00 96.12 125 ILE A O 1
ATOM 1029 N N . ALA A 1 126 ? 1.057 -0.597 -1.301 1.00 95.19 126 ALA A N 1
ATOM 1030 C CA . ALA A 1 126 ? 0.405 -0.661 -0.006 1.00 95.19 126 ALA A CA 1
ATOM 1031 C C . ALA A 1 126 ? -0.987 -1.281 -0.068 1.00 95.19 126 ALA A C 1
ATOM 1033 O O . ALA A 1 126 ? -1.695 -1.153 -1.065 1.00 95.19 126 ALA A O 1
ATOM 1034 N N . THR A 1 127 ? -1.400 -1.910 1.029 1.00 94.38 127 THR A N 1
ATOM 1035 C CA . THR A 1 127 ? -2.782 -2.336 1.256 1.00 94.38 127 THR A CA 1
ATOM 1036 C C . THR A 1 127 ? -3.289 -1.809 2.602 1.00 94.38 127 THR A C 1
ATOM 1038 O O . THR A 1 127 ? -2.578 -1.926 3.600 1.00 94.38 127 THR A O 1
ATOM 1041 N N . PRO A 1 128 ? -4.503 -1.227 2.658 1.00 93.38 128 PRO A N 1
ATOM 1042 C CA . PRO A 1 128 ? -5.307 -0.808 1.510 1.00 93.38 128 PRO A CA 1
ATOM 1043 C C . PRO A 1 128 ? -4.774 0.456 0.809 1.00 93.38 128 PRO A C 1
ATOM 1045 O O . PRO A 1 128 ? -5.086 0.658 -0.359 1.00 93.38 128 PRO A O 1
ATOM 1048 N N . ILE A 1 129 ? -3.997 1.296 1.503 1.00 94.12 129 ILE A N 1
ATOM 1049 C CA . ILE A 1 129 ? -3.533 2.615 1.036 1.00 94.12 129 ILE A CA 1
ATOM 1050 C C . ILE A 1 129 ? -2.138 2.929 1.593 1.00 94.12 129 ILE A C 1
ATOM 1052 O O . ILE A 1 129 ? -1.765 2.408 2.648 1.00 94.12 129 ILE A O 1
ATOM 1056 N N . ILE A 1 130 ? -1.385 3.794 0.911 1.00 92.00 130 ILE A N 1
ATOM 1057 C CA . ILE A 1 130 ? -0.100 4.315 1.393 1.00 92.00 130 ILE A CA 1
ATOM 1058 C C . ILE A 1 130 ? -0.376 5.313 2.526 1.00 92.00 130 ILE A C 1
ATOM 1060 O O . ILE A 1 130 ? -1.087 6.296 2.332 1.00 92.00 130 ILE A O 1
ATOM 1064 N N . ILE A 1 131 ? 0.174 5.045 3.713 1.00 84.62 131 ILE A N 1
ATOM 1065 C CA . ILE A 1 131 ? -0.001 5.879 4.919 1.00 84.62 131 ILE A CA 1
ATOM 1066 C C . ILE A 1 131 ? 1.290 6.554 5.394 1.00 84.62 131 ILE A C 1
ATOM 1068 O O . ILE A 1 131 ? 1.259 7.326 6.349 1.00 84.62 131 ILE A O 1
ATOM 1072 N N . SER A 1 132 ? 2.430 6.242 4.776 1.00 73.75 132 SER A N 1
ATOM 1073 C CA . SER A 1 132 ? 3.672 6.966 5.023 1.00 73.75 132 SER A CA 1
ATOM 1074 C C . SER A 1 132 ? 3.603 8.327 4.337 1.00 73.75 132 SER A C 1
ATOM 1076 O O . SER A 1 132 ? 3.349 8.420 3.137 1.00 73.75 132 SER A O 1
ATOM 1078 N N . GLU A 1 133 ? 3.828 9.385 5.110 1.00 55.31 133 GLU A N 1
ATOM 1079 C CA . GLU A 1 133 ? 4.184 10.687 4.552 1.00 55.31 133 GLU A CA 1
ATOM 1080 C C . GLU A 1 133 ? 5.616 10.595 3.998 1.00 55.31 133 GLU A C 1
ATOM 1082 O O . GLU A 1 133 ? 6.467 9.917 4.584 1.00 55.31 133 GLU A O 1
ATOM 1087 N N . TYR A 1 134 ? 5.844 11.209 2.835 1.00 45.97 134 TYR A N 1
ATOM 1088 C CA . TYR A 1 134 ? 7.151 11.280 2.175 1.00 45.97 134 TYR A CA 1
ATOM 1089 C C . TYR A 1 134 ? 8.068 12.314 2.823 1.00 45.97 134 TYR A C 1
ATOM 1091 O O . TYR A 1 134 ? 7.552 13.383 3.221 1.00 45.97 134 TYR A O 1
#

Foldseek 3Di:
DKDWDWDWDDDPNDIDIDIDIDDDDDDDPPDVCNVVDDDPDDDDPLPDKDKDKDKDWPDDQVVVQVVVCVVLVWAFDDWDDDPFKIKTFTHDPPDPYWDQDPVRDIGFKMWMWGHPDNTMIMIMIMTRDDPDDD